Protein AF-A0A2S5M4K8-F1 (afdb_monomer_lite)

pLDDT: mean 85.59, std 18.76, range [40.88, 98.75]

Sequence (104 aa):
MSANPSSMNAILLASATLAVAFSAAPAQAYQCKNSPHQAVGVRALKVSASMAARNNWVSSAKAQYGLQWSVWSIATAKQQDCVRLNTGKWRCLVSAKPCLYVVP

Foldseek 3Di:
DDDYDDDDDPPDPDPDDPPPPPPPDPPPQKDWDPFKDKFKAKFLDQVNRQVRRLVRQLVVLCVPPNNQQSDPVPWPPWDKDWDQDPVNMIMIMIITIGMGGHDD

Radius of gyration: 30.13 Å; chains: 1; bounding box: 94×64×46 Å

Secondary structure (DSSP, 8-state):
----------------------------SEEE-SSPEEEEEEESSHHHHHHHHHHHHHHHHHHHH-GGG--TTT-EEEEEEEEE-TTS-EEEEEEEE-EEE---

Structure (mmCIF, N/CA/C/O backbone):
data_AF-A0A2S5M4K8-F1
#
_entry.id   AF-A0A2S5M4K8-F1
#
loop_
_atom_site.group_PDB
_atom_site.id
_atom_site.type_symbol
_atom_site.label_atom_id
_atom_site.label_alt_id
_atom_site.label_comp_id
_atom_site.label_asym_id
_atom_site.label_entity_id
_atom_site.label_seq_id
_atom_site.pdbx_PDB_ins_code
_atom_site.Cartn_x
_atom_site.Cartn_y
_atom_site.Cartn_z
_atom_site.occupancy
_atom_site.B_iso_or_equiv
_atom_site.auth_seq_id
_atom_site.auth_comp_id
_atom_site.auth_asym_id
_atom_site.auth_atom_id
_atom_site.pdbx_PDB_model_num
ATOM 1 N N . MET A 1 1 ? -81.890 -50.951 13.998 1.00 40.88 1 MET A N 1
ATOM 2 C CA . MET A 1 1 ? -80.755 -51.656 14.622 1.00 40.88 1 MET A CA 1
ATOM 3 C C . MET A 1 1 ? -79.655 -50.646 14.895 1.00 40.88 1 MET A C 1
ATOM 5 O O . MET A 1 1 ? -79.258 -49.959 13.969 1.00 40.88 1 MET A O 1
ATOM 9 N N . SER A 1 2 ? -79.266 -50.581 16.168 1.00 43.59 2 SER A N 1
ATOM 10 C CA . SER A 1 2 ? -77.987 -50.157 16.760 1.00 43.59 2 SER A CA 1
ATOM 11 C C . SER A 1 2 ? -77.390 -48.766 16.515 1.00 43.59 2 SER A C 1
ATOM 13 O O . SER A 1 2 ? -77.170 -48.313 15.400 1.00 43.59 2 SER A O 1
ATOM 15 N N . ALA A 1 3 ? -77.052 -48.156 17.652 1.00 42.53 3 ALA A N 1
ATOM 16 C CA . ALA A 1 3 ? -76.266 -46.952 17.846 1.00 42.53 3 ALA A CA 1
ATOM 17 C C . ALA A 1 3 ? -74.765 -47.254 18.064 1.00 42.53 3 ALA A C 1
ATOM 19 O O . ALA A 1 3 ? -74.433 -48.336 18.547 1.00 42.53 3 ALA A O 1
ATOM 20 N N . ASN A 1 4 ? -73.951 -46.197 17.884 1.00 49.22 4 ASN A N 1
ATOM 21 C CA . ASN A 1 4 ? -72.699 -45.860 18.598 1.00 49.22 4 ASN A CA 1
ATOM 22 C C . ASN A 1 4 ? -71.415 -46.690 18.336 1.00 49.22 4 ASN A C 1
ATOM 24 O O . ASN A 1 4 ? -71.501 -47.838 17.916 1.00 49.22 4 ASN A O 1
ATOM 28 N N . PRO A 1 5 ? -70.221 -46.207 18.761 1.00 61.47 5 PRO A N 1
ATOM 29 C CA . PRO A 1 5 ? -69.662 -44.839 18.749 1.00 61.47 5 PRO A CA 1
ATOM 30 C C . PRO A 1 5 ? -68.149 -44.828 18.368 1.00 61.47 5 PRO A C 1
ATOM 32 O O . PRO A 1 5 ? -67.568 -45.865 18.066 1.00 61.47 5 PRO A O 1
ATOM 35 N N . SER A 1 6 ? -67.502 -43.662 18.519 1.00 49.91 6 SER A N 1
ATOM 36 C CA . SER A 1 6 ? -66.045 -43.490 18.727 1.00 49.91 6 SER A CA 1
ATOM 37 C C . SER A 1 6 ? -65.189 -43.518 17.449 1.00 49.91 6 SER A C 1
ATOM 39 O O . SER A 1 6 ? -65.265 -44.420 16.633 1.00 49.91 6 SER A O 1
ATOM 41 N N . SER A 1 7 ? -64.348 -42.521 17.187 1.00 47.94 7 SER A N 1
ATOM 42 C CA . SER A 1 7 ? -63.241 -42.174 18.074 1.00 47.94 7 SER A CA 1
ATOM 43 C C . SER A 1 7 ? -62.835 -40.709 17.953 1.00 47.94 7 SER A C 1
ATOM 45 O O . SER A 1 7 ? -62.691 -40.153 16.867 1.00 47.94 7 SER A O 1
ATOM 47 N N . MET A 1 8 ? -62.635 -40.109 19.123 1.00 51.38 8 MET A N 1
ATOM 48 C CA . MET A 1 8 ? -62.022 -38.807 19.331 1.00 51.38 8 MET A CA 1
ATOM 49 C C . MET A 1 8 ? -60.550 -38.870 18.907 1.00 51.38 8 MET A C 1
ATOM 51 O O . MET A 1 8 ? -59.768 -39.591 19.522 1.00 51.38 8 MET A O 1
ATOM 55 N N . ASN A 1 9 ? -60.157 -38.092 17.899 1.00 53.44 9 ASN A N 1
ATOM 56 C CA . ASN A 1 9 ? -58.745 -37.829 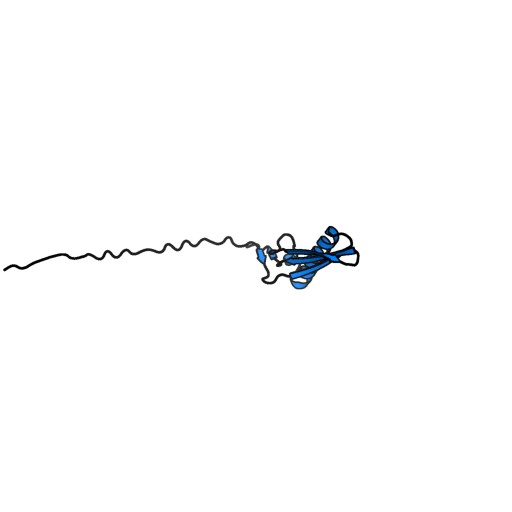17.636 1.00 53.44 9 ASN A CA 1
ATOM 57 C C . ASN A 1 9 ? -58.333 -36.595 18.439 1.00 53.44 9 ASN A C 1
ATOM 59 O O . ASN A 1 9 ? -58.639 -35.460 18.074 1.00 53.44 9 ASN A O 1
ATOM 63 N N . ALA A 1 10 ? -57.667 -36.841 19.566 1.00 51.19 10 ALA A N 1
ATOM 64 C CA . ALA A 1 10 ? -56.993 -35.821 20.350 1.00 51.19 10 ALA A CA 1
ATOM 65 C C . ALA A 1 10 ? -55.855 -35.218 19.513 1.00 51.19 10 ALA A C 1
ATOM 67 O O . ALA A 1 10 ? -54.832 -35.859 19.271 1.00 51.19 10 ALA A O 1
ATOM 68 N N . ILE A 1 11 ? -56.045 -33.984 19.048 1.00 56.53 11 ILE A N 1
ATOM 69 C CA . ILE A 1 11 ? -54.992 -33.201 18.403 1.00 56.53 11 ILE A CA 1
ATOM 70 C C . ILE A 1 11 ? -54.082 -32.687 19.521 1.00 56.53 11 ILE A C 1
ATOM 72 O O . ILE A 1 11 ? -54.399 -31.724 20.217 1.00 56.53 11 ILE A O 1
ATOM 76 N N . LEU A 1 12 ? -52.965 -33.382 19.724 1.00 53.41 12 LEU A N 1
ATOM 77 C CA . LEU A 1 12 ? -51.876 -32.945 20.591 1.00 53.41 12 LEU A CA 1
ATOM 78 C C . LEU A 1 12 ? -51.255 -31.668 20.005 1.00 53.41 12 LEU A C 1
ATOM 80 O O . LEU A 1 12 ? -50.613 -31.696 18.956 1.00 53.41 12 LEU A O 1
ATOM 84 N N . LEU A 1 13 ? -51.451 -30.541 20.690 1.00 52.19 13 LEU A N 1
ATOM 85 C CA . LEU A 1 13 ? -50.747 -29.286 20.432 1.00 52.19 13 LEU A CA 1
ATOM 86 C C . LEU A 1 13 ? -49.283 -29.445 20.866 1.00 52.19 13 LEU A C 1
ATOM 88 O O . LEU A 1 13 ? -48.960 -29.328 22.046 1.00 52.19 13 LEU A O 1
ATOM 92 N N . ALA A 1 14 ? -48.393 -29.724 19.916 1.00 56.00 14 ALA A N 1
ATOM 93 C CA . ALA A 1 14 ? -46.954 -29.664 20.142 1.00 56.00 14 ALA A CA 1
ATOM 94 C C . ALA A 1 14 ? -46.488 -28.201 20.041 1.00 56.00 14 ALA A C 1
ATOM 96 O O . ALA A 1 14 ? -46.296 -27.661 18.952 1.00 56.00 14 ALA A O 1
ATOM 97 N N . SER A 1 15 ? -46.330 -27.537 21.184 1.00 60.31 15 SER A N 1
ATOM 98 C CA . SER A 1 15 ? -45.717 -26.213 21.293 1.00 60.31 15 SER A CA 1
ATOM 99 C C . SER A 1 15 ? -44.202 -26.321 21.098 1.00 60.31 15 SER A C 1
ATOM 101 O O . SER A 1 15 ? -43.448 -26.598 22.028 1.00 60.31 15 SER A O 1
ATOM 103 N N . ALA A 1 16 ? -43.748 -26.105 19.863 1.00 59.66 16 ALA A N 1
ATOM 104 C CA . ALA A 1 16 ? -42.332 -25.978 19.538 1.00 59.66 16 ALA A CA 1
ATOM 105 C C . ALA A 1 16 ? -41.793 -24.629 20.049 1.00 59.66 16 ALA A C 1
ATOM 107 O O . ALA A 1 16 ? -41.981 -23.585 19.425 1.00 59.66 16 ALA A O 1
ATOM 108 N N . THR A 1 17 ? -41.122 -24.635 21.198 1.00 64.69 17 THR A N 1
ATOM 109 C CA . THR A 1 17 ? -40.335 -23.498 21.684 1.00 64.69 17 THR A CA 1
ATOM 110 C C . THR A 1 17 ? -39.097 -23.322 20.801 1.00 64.69 17 THR A C 1
ATOM 112 O O . THR A 1 17 ? -38.151 -24.106 20.870 1.00 64.69 17 THR A O 1
ATOM 115 N N . LEU A 1 18 ? -39.086 -22.279 19.961 1.00 62.47 18 LEU A N 1
ATOM 116 C CA . LEU A 1 18 ? -37.880 -21.829 19.262 1.00 62.47 18 LEU A CA 1
ATOM 117 C C . LEU A 1 18 ? -36.872 -21.303 20.296 1.00 62.47 18 LEU A C 1
ATOM 119 O O . LEU A 1 18 ? -36.969 -20.167 20.760 1.00 62.47 18 LEU A O 1
ATOM 123 N N . ALA A 1 19 ? -35.882 -22.120 20.648 1.00 62.88 19 ALA A N 1
ATOM 124 C CA . ALA A 1 19 ? -34.687 -21.642 21.326 1.00 62.88 19 ALA A CA 1
ATOM 125 C C . ALA A 1 19 ? -33.843 -20.847 20.317 1.00 62.88 19 ALA A C 1
ATOM 127 O O . ALA A 1 19 ? -33.100 -21.415 19.518 1.00 62.88 19 ALA A O 1
ATOM 128 N N . VAL A 1 20 ? -33.980 -19.519 20.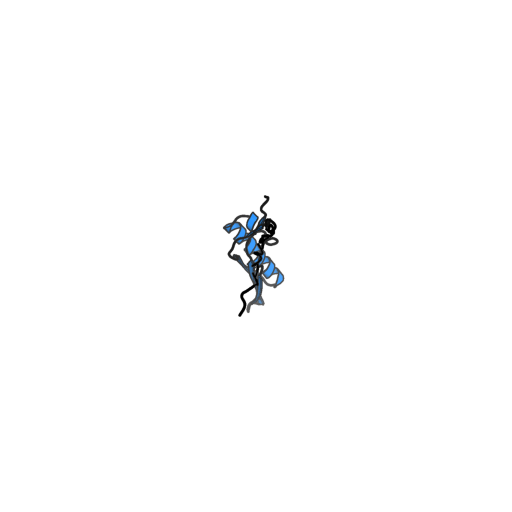323 1.00 64.31 20 VAL A N 1
ATOM 129 C CA . VAL A 1 20 ? -33.087 -18.631 19.572 1.00 64.31 20 VAL A CA 1
ATOM 130 C C . VAL A 1 20 ? -31.747 -18.612 20.304 1.00 64.31 20 VAL A C 1
ATOM 132 O O . VAL A 1 20 ? -31.569 -17.904 21.293 1.00 64.31 20 VAL A O 1
ATOM 135 N N . ALA A 1 21 ? -30.805 -19.434 19.847 1.00 63.94 21 ALA A N 1
ATOM 136 C CA . ALA A 1 21 ? -29.421 -19.346 20.279 1.00 63.94 21 ALA A CA 1
ATOM 137 C C . ALA A 1 21 ? -28.836 -18.023 19.758 1.00 63.94 21 ALA A C 1
ATOM 139 O O . ALA A 1 21 ? -28.462 -17.909 18.592 1.00 63.94 21 ALA A O 1
ATOM 140 N N . PHE A 1 22 ? -28.776 -17.005 20.618 1.00 63.00 22 PHE A N 1
ATOM 141 C CA . PHE A 1 22 ? -28.010 -15.791 20.354 1.00 63.00 22 PHE A CA 1
ATOM 142 C C . PHE A 1 22 ? -26.523 -16.138 20.435 1.00 63.00 22 PHE A C 1
ATOM 144 O O . PHE A 1 22 ? -25.890 -16.033 21.483 1.00 63.00 22 PHE A O 1
ATOM 151 N N . SER A 1 23 ? -25.950 -16.583 19.320 1.00 59.66 23 SER A N 1
ATOM 152 C CA . SER A 1 23 ? -24.502 -16.613 19.157 1.00 59.66 23 SER A CA 1
ATOM 153 C C . SER A 1 23 ? -24.002 -15.169 19.179 1.00 59.66 23 SER A C 1
ATOM 155 O O . SER A 1 23 ? -24.149 -14.444 18.195 1.00 59.66 23 SER A O 1
ATOM 157 N N . ALA A 1 24 ? -23.458 -14.739 20.320 1.00 60.72 24 ALA A N 1
ATOM 158 C CA . ALA A 1 24 ? -22.754 -13.473 20.442 1.00 60.72 24 ALA A CA 1
ATOM 159 C C . ALA A 1 24 ? -21.612 -13.467 19.417 1.00 60.72 24 ALA A C 1
ATOM 161 O O . ALA A 1 24 ? -20.635 -14.205 19.557 1.00 60.72 24 ALA A O 1
ATOM 162 N N . ALA A 1 25 ? -21.758 -12.678 18.351 1.00 60.53 25 ALA A N 1
ATOM 163 C CA . ALA A 1 25 ? -20.656 -12.440 17.435 1.00 60.53 25 ALA A CA 1
ATOM 164 C C . ALA A 1 25 ? -19.508 -11.830 18.255 1.00 60.53 25 ALA A C 1
ATOM 166 O O . ALA A 1 25 ? -19.766 -10.897 19.025 1.00 60.53 25 ALA A O 1
ATOM 167 N N . PRO A 1 26 ? -18.266 -12.334 18.144 1.00 56.62 26 PRO A N 1
ATOM 168 C CA . PRO A 1 26 ? -17.151 -11.720 18.844 1.00 56.62 26 PRO A CA 1
ATOM 169 C C . PRO A 1 26 ? -17.103 -10.246 18.443 1.00 56.62 26 PRO A C 1
ATOM 171 O O . PRO A 1 26 ? -17.131 -9.931 17.248 1.00 56.62 26 PRO A O 1
ATOM 174 N N . ALA A 1 27 ? -17.082 -9.354 19.436 1.00 59.44 27 ALA A N 1
ATOM 175 C CA . ALA A 1 27 ? -16.895 -7.931 19.209 1.00 59.44 27 ALA A CA 1
ATOM 176 C C . ALA A 1 27 ? -15.638 -7.775 18.352 1.00 59.44 27 ALA A C 1
ATOM 178 O O . ALA A 1 27 ? -14.535 -8.133 18.773 1.00 59.44 27 ALA A O 1
ATOM 179 N N . GLN A 1 28 ? -15.813 -7.346 17.102 1.00 64.75 28 GLN A N 1
ATOM 180 C CA . GLN A 1 28 ? -14.682 -7.204 16.205 1.00 64.75 28 GLN A CA 1
ATOM 181 C C . GLN A 1 28 ? -13.850 -6.056 16.753 1.00 64.75 28 GLN A C 1
ATOM 183 O O . GLN A 1 28 ? -14.257 -4.900 16.683 1.00 64.75 28 GLN A O 1
ATOM 188 N N . ALA A 1 29 ? -12.676 -6.382 17.294 1.00 84.25 29 ALA A N 1
ATOM 189 C CA . ALA A 1 29 ? -11.731 -5.408 17.829 1.00 84.25 29 ALA A CA 1
ATOM 190 C C . ALA A 1 29 ? -11.213 -4.432 16.755 1.00 84.25 29 ALA A C 1
ATOM 192 O O . ALA A 1 29 ? -10.381 -3.578 17.040 1.00 84.25 29 ALA A O 1
ATOM 193 N N . TYR A 1 30 ? -11.697 -4.548 15.515 1.00 90.56 30 TYR A N 1
ATOM 194 C CA . TYR A 1 30 ? -11.360 -3.684 14.405 1.00 90.56 30 TYR A CA 1
ATOM 195 C C . TYR A 1 30 ? -12.605 -3.054 13.793 1.00 90.56 30 TYR A C 1
ATOM 197 O O . TYR A 1 30 ? -13.549 -3.744 13.411 1.00 90.56 30 TYR A O 1
ATOM 205 N N . GLN A 1 31 ? -12.558 -1.737 13.615 1.00 94.19 31 GLN A N 1
ATOM 206 C CA . GLN A 1 31 ? -13.506 -1.015 12.776 1.00 94.19 31 GLN A CA 1
ATOM 207 C C . GLN A 1 31 ? -12.850 -0.715 11.437 1.00 94.19 31 GLN A C 1
ATOM 209 O O . GLN A 1 31 ? -11.763 -0.140 11.389 1.00 94.19 31 GLN A O 1
ATOM 214 N N . CYS A 1 32 ? -13.515 -1.089 10.347 1.00 95.56 32 CYS A N 1
ATOM 215 C CA . CYS A 1 32 ? -13.012 -0.911 8.990 1.00 95.56 32 CYS A CA 1
ATOM 216 C C . CYS A 1 32 ? -13.872 0.072 8.196 1.00 95.56 32 CYS A C 1
ATOM 218 O O . CYS A 1 32 ? -15.088 0.143 8.360 1.00 95.56 32 CYS A O 1
ATOM 220 N N . LYS A 1 33 ? -13.242 0.814 7.284 1.00 95.81 33 LYS A N 1
ATOM 221 C CA . LYS A 1 33 ? -13.954 1.598 6.274 1.00 95.81 33 LYS A CA 1
ATOM 222 C C . LYS A 1 33 ? -14.586 0.666 5.241 1.00 95.81 33 LYS A C 1
ATOM 224 O O . LYS A 1 33 ? -14.020 -0.364 4.877 1.00 95.81 33 LYS A O 1
ATOM 229 N N . ASN A 1 34 ? -15.746 1.065 4.724 1.00 94.88 34 ASN A N 1
ATOM 230 C CA . ASN A 1 34 ? -16.504 0.256 3.767 1.00 94.88 34 ASN A CA 1
ATOM 231 C C . ASN A 1 34 ? -15.855 0.223 2.377 1.00 94.88 34 ASN A C 1
ATOM 233 O O . ASN A 1 34 ? -15.886 -0.815 1.709 1.00 94.88 34 ASN A O 1
ATOM 237 N N . SER A 1 35 ? -15.240 1.334 1.965 1.00 94.19 35 SER A N 1
ATOM 238 C CA . SER A 1 35 ? -14.603 1.497 0.660 1.00 94.19 35 SER A CA 1
ATOM 239 C C . SER A 1 35 ? -13.105 1.173 0.706 1.00 94.19 35 SER A C 1
ATOM 241 O O . SER A 1 35 ? -12.404 1.654 1.604 1.00 94.19 35 SER A O 1
ATOM 243 N N . PRO A 1 36 ? -12.583 0.411 -0.271 1.00 96.50 36 PRO A N 1
ATOM 244 C CA . PRO A 1 36 ? -11.150 0.231 -0.412 1.00 96.50 36 PRO A CA 1
ATOM 245 C C . PRO A 1 36 ? -10.485 1.543 -0.834 1.00 96.50 36 PRO A C 1
ATOM 247 O O . 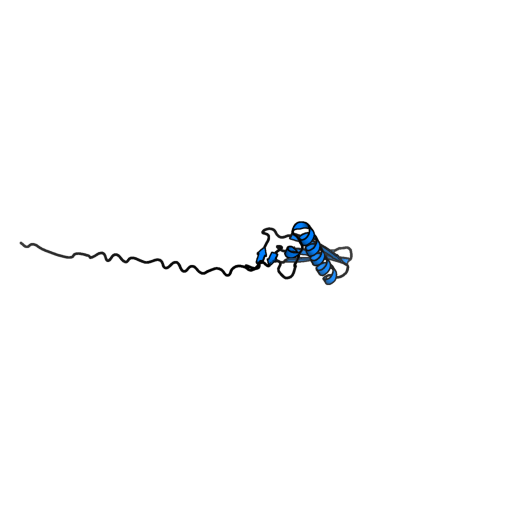PRO A 1 36 ? -11.000 2.289 -1.666 1.00 96.50 36 PRO A O 1
ATOM 250 N N . HIS A 1 37 ? -9.317 1.801 -0.266 1.00 96.38 37 HIS A N 1
ATOM 251 C CA . HIS A 1 37 ? -8.423 2.866 -0.682 1.00 96.38 37 HIS A CA 1
ATOM 252 C C . HIS A 1 37 ? -7.319 2.271 -1.557 1.00 96.38 37 HIS A C 1
ATOM 254 O O . HIS A 1 37 ? -6.881 1.142 -1.314 1.00 96.38 37 HIS A O 1
ATOM 260 N N . GLN A 1 38 ? -6.875 3.010 -2.570 1.00 98.12 38 GLN A N 1
ATOM 261 C CA . GLN A 1 38 ? -5.894 2.533 -3.541 1.00 98.12 38 GLN A CA 1
ATOM 262 C C . GLN A 1 38 ? -4.674 3.441 -3.587 1.00 98.12 38 GLN A C 1
ATOM 264 O O . GLN A 1 38 ? -4.787 4.649 -3.404 1.00 98.12 38 GLN A O 1
ATOM 269 N N . ALA A 1 39 ? -3.513 2.862 -3.875 1.00 98.50 39 ALA A N 1
ATOM 270 C CA . ALA A 1 39 ? -2.308 3.631 -4.148 1.00 98.50 39 ALA A CA 1
ATOM 271 C C . ALA A 1 39 ? -1.377 2.903 -5.114 1.00 98.50 39 ALA A C 1
ATOM 273 O O . ALA A 1 39 ? -1.390 1.677 -5.228 1.00 98.50 39 ALA A O 1
ATOM 274 N N . VAL A 1 40 ? -0.540 3.678 -5.800 1.00 98.69 40 VAL A N 1
ATOM 275 C CA . VAL A 1 40 ? 0.382 3.180 -6.823 1.00 98.69 40 VAL A CA 1
ATOM 276 C C . VAL A 1 40 ? 1.823 3.455 -6.418 1.00 98.69 40 VAL A C 1
ATOM 278 O O . VAL A 1 40 ? 2.137 4.517 -5.886 1.00 98.69 40 VAL A O 1
ATOM 281 N N . GLY A 1 41 ? 2.715 2.514 -6.715 1.00 98.50 41 GLY A N 1
ATOM 282 C CA . GLY A 1 41 ? 4.162 2.667 -6.615 1.00 98.50 41 GLY A CA 1
ATOM 283 C C . GLY A 1 41 ? 4.842 2.290 -7.926 1.00 98.50 41 GLY A C 1
ATOM 284 O O . GLY A 1 41 ? 4.521 1.264 -8.523 1.00 98.50 41 GLY A O 1
ATOM 285 N N . VAL A 1 42 ? 5.799 3.108 -8.374 1.00 98.50 42 VAL A N 1
ATOM 286 C CA . VAL A 1 42 ? 6.594 2.845 -9.585 1.00 98.50 42 VAL A CA 1
ATOM 287 C C . VAL A 1 42 ? 8.077 2.865 -9.246 1.00 98.50 42 VAL A C 1
ATOM 289 O O . VAL A 1 42 ? 8.585 3.889 -8.785 1.00 98.50 42 VAL A O 1
ATOM 292 N N . ARG A 1 43 ? 8.787 1.754 -9.462 1.00 98.50 43 ARG A N 1
ATOM 293 C CA . ARG A 1 43 ? 10.237 1.626 -9.209 1.00 98.50 43 ARG A CA 1
ATOM 294 C C . ARG A 1 43 ? 10.886 0.646 -10.188 1.00 98.50 43 ARG A C 1
ATOM 296 O O . ARG A 1 43 ? 10.196 -0.065 -10.907 1.00 98.50 43 ARG A O 1
ATOM 303 N N . ALA A 1 44 ? 12.218 0.614 -10.220 1.00 98.31 44 ALA A N 1
ATOM 304 C CA . ALA A 1 44 ? 12.977 -0.259 -11.119 1.00 98.31 44 ALA A CA 1
ATOM 305 C C . ALA A 1 44 ? 12.787 -1.760 -10.822 1.00 98.31 44 ALA A C 1
ATOM 307 O O . ALA A 1 44 ? 12.761 -2.561 -11.748 1.00 98.31 44 ALA A O 1
ATOM 308 N N . LEU A 1 45 ? 12.608 -2.142 -9.552 1.00 98.44 45 LEU A N 1
ATOM 309 C CA . LEU A 1 45 ? 12.392 -3.533 -9.139 1.00 98.44 45 LEU A CA 1
ATOM 310 C C . LEU A 1 45 ? 10.939 -3.738 -8.696 1.00 98.44 45 LEU A C 1
ATOM 312 O O . LEU A 1 45 ? 10.341 -2.859 -8.075 1.00 98.44 45 LEU A O 1
ATOM 316 N N . LYS A 1 46 ? 10.381 -4.929 -8.946 1.00 98.44 46 LYS A N 1
ATOM 317 C CA . LYS A 1 46 ? 9.005 -5.277 -8.544 1.00 98.44 46 LYS A CA 1
ATOM 318 C C . LYS A 1 46 ? 8.782 -5.123 -7.037 1.00 98.44 46 LYS A C 1
ATOM 320 O O . LYS A 1 46 ? 7.768 -4.574 -6.607 1.00 98.44 46 LYS A O 1
ATOM 325 N N . VAL A 1 47 ? 9.749 -5.572 -6.235 1.00 98.38 47 VAL A N 1
ATOM 326 C CA . VAL A 1 47 ? 9.684 -5.509 -4.766 1.00 98.38 47 VAL A CA 1
ATOM 327 C C . VAL A 1 47 ? 9.683 -4.058 -4.284 1.00 98.38 47 VAL A C 1
ATOM 329 O O . VAL A 1 47 ? 8.833 -3.681 -3.481 1.00 98.38 47 VAL A O 1
ATOM 332 N N . SER A 1 48 ? 10.560 -3.207 -4.828 1.00 98.50 48 SER A N 1
ATOM 333 C CA . SER A 1 48 ? 10.592 -1.791 -4.451 1.00 98.50 48 SER A CA 1
ATOM 334 C C . SER A 1 48 ? 9.354 -1.027 -4.922 1.00 98.50 48 SER A C 1
ATOM 336 O O . SER A 1 48 ? 8.879 -0.152 -4.202 1.00 98.50 48 SER A O 1
ATOM 338 N N . ALA A 1 49 ? 8.767 -1.389 -6.068 1.00 98.69 49 ALA A N 1
ATOM 339 C CA . ALA A 1 49 ? 7.498 -0.824 -6.528 1.00 98.69 49 ALA A CA 1
ATOM 340 C C . ALA A 1 49 ? 6.334 -1.225 -5.607 1.00 98.69 49 ALA A C 1
ATOM 342 O O . ALA A 1 49 ? 5.509 -0.382 -5.262 1.00 98.69 49 ALA A O 1
ATOM 343 N N . SER A 1 50 ? 6.313 -2.480 -5.147 1.00 98.56 50 SER A N 1
ATOM 344 C CA . SER A 1 50 ? 5.316 -2.987 -4.194 1.00 98.56 50 SER A CA 1
ATOM 345 C C . SER A 1 50 ? 5.402 -2.268 -2.845 1.00 98.56 50 SER A C 1
ATOM 347 O O . SER A 1 50 ? 4.387 -1.822 -2.316 1.00 98.56 50 SER A O 1
ATOM 349 N N . MET A 1 51 ? 6.615 -2.104 -2.303 1.00 98.62 51 MET A N 1
ATOM 350 C CA . MET A 1 51 ? 6.834 -1.355 -1.059 1.00 98.62 51 MET A CA 1
ATOM 351 C C . MET A 1 51 ? 6.425 0.112 -1.209 1.00 98.62 51 MET A C 1
ATOM 353 O O . MET A 1 51 ? 5.725 0.642 -0.352 1.00 98.62 51 MET A O 1
ATOM 357 N N . ALA A 1 5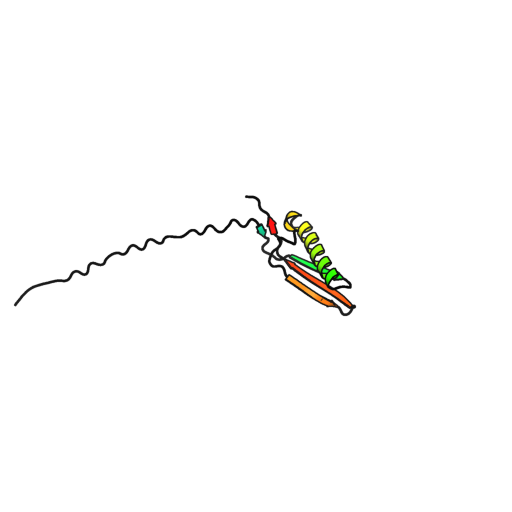2 ? 6.795 0.753 -2.322 1.00 98.75 52 ALA A N 1
ATOM 358 C CA . ALA A 1 52 ? 6.391 2.127 -2.603 1.00 98.75 52 ALA A CA 1
ATOM 359 C C . ALA A 1 52 ? 4.862 2.272 -2.675 1.00 98.75 52 ALA A C 1
ATOM 361 O O . ALA A 1 52 ? 4.321 3.217 -2.112 1.00 98.75 52 ALA A O 1
ATOM 362 N N . ALA A 1 53 ? 4.162 1.325 -3.307 1.00 98.75 53 ALA A N 1
ATOM 363 C CA . ALA A 1 53 ? 2.704 1.337 -3.392 1.00 98.75 53 ALA A CA 1
ATOM 364 C C . ALA A 1 53 ? 2.054 1.248 -2.001 1.00 98.75 53 ALA A C 1
ATOM 366 O O . ALA A 1 53 ? 1.171 2.041 -1.685 1.00 98.75 53 ALA A O 1
ATOM 367 N N . ARG A 1 54 ? 2.542 0.345 -1.137 1.00 98.69 54 ARG A N 1
ATOM 368 C CA . ARG A 1 54 ? 2.067 0.220 0.253 1.00 98.69 54 ARG A CA 1
ATOM 369 C C . ARG A 1 54 ? 2.353 1.473 1.076 1.00 98.69 54 ARG A C 1
ATOM 371 O O . ARG A 1 54 ? 1.463 1.944 1.769 1.00 98.69 54 ARG A O 1
ATOM 378 N N . ASN A 1 55 ? 3.550 2.045 0.972 1.00 98.69 55 ASN A N 1
ATOM 379 C CA . ASN A 1 55 ? 3.893 3.274 1.694 1.00 98.69 55 ASN A CA 1
ATOM 380 C C . ASN A 1 55 ? 3.025 4.451 1.243 1.00 98.69 55 ASN A C 1
ATOM 382 O O . ASN A 1 55 ? 2.560 5.224 2.074 1.00 98.69 55 ASN A O 1
ATOM 386 N N . ASN A 1 56 ? 2.754 4.553 -0.058 1.00 98.75 56 ASN A N 1
ATOM 387 C CA . ASN A 1 56 ? 1.850 5.565 -0.585 1.00 98.75 56 ASN A CA 1
ATOM 388 C C . ASN A 1 56 ? 0.427 5.365 -0.054 1.00 98.75 56 ASN A C 1
ATOM 390 O O . ASN A 1 56 ? -0.189 6.342 0.354 1.00 98.75 56 ASN A O 1
ATOM 394 N N . TRP A 1 57 ? -0.049 4.116 0.021 1.00 98.69 57 TRP A N 1
ATOM 395 C CA . TRP A 1 57 ? -1.340 3.785 0.630 1.00 98.69 57 TRP A CA 1
ATOM 396 C C . TRP A 1 57 ? -1.402 4.190 2.105 1.00 98.69 57 TRP A C 1
ATOM 398 O O . TRP A 1 57 ? -2.394 4.756 2.549 1.00 98.69 57 TRP A O 1
ATOM 408 N N . VAL A 1 58 ? -0.339 3.926 2.873 1.00 98.62 58 VAL A N 1
ATOM 409 C CA . VAL A 1 58 ? -0.246 4.318 4.288 1.00 98.62 58 VAL A CA 1
ATOM 410 C C . VAL A 1 58 ? -0.321 5.838 4.414 1.00 98.62 58 VAL A C 1
ATOM 412 O O . VAL A 1 58 ? -1.136 6.355 5.173 1.00 98.62 58 VAL A O 1
ATOM 415 N N . SER A 1 59 ? 0.482 6.569 3.641 1.00 98.50 59 SER A N 1
ATOM 416 C CA . SER A 1 59 ? 0.485 8.033 3.655 1.00 98.50 59 SER A CA 1
ATOM 417 C C . SER A 1 59 ? -0.874 8.622 3.279 1.00 98.50 59 SER A C 1
ATOM 419 O O . SER A 1 59 ? -1.344 9.543 3.948 1.00 98.50 59 SER A O 1
ATOM 421 N N . SER A 1 60 ? -1.535 8.084 2.253 1.00 97.94 60 SER A N 1
ATOM 422 C CA . SER A 1 60 ? -2.836 8.579 1.806 1.00 97.94 60 SER A CA 1
ATOM 423 C C . SER A 1 60 ? -3.963 8.222 2.780 1.00 97.94 60 SER A C 1
ATOM 425 O O . SER A 1 60 ? -4.769 9.086 3.119 1.00 97.94 60 SER A O 1
ATOM 427 N N . ALA A 1 61 ? -3.973 7.004 3.332 1.00 98.06 61 ALA A N 1
ATOM 428 C CA . ALA A 1 61 ? -4.908 6.612 4.385 1.00 98.06 61 ALA A CA 1
ATOM 429 C C . ALA A 1 61 ? -4.723 7.458 5.657 1.00 98.06 61 ALA A C 1
ATOM 431 O O . ALA A 1 61 ? -5.711 7.876 6.262 1.00 98.06 61 ALA A O 1
ATOM 432 N N . LYS A 1 62 ? -3.472 7.768 6.032 1.00 97.94 62 LYS A N 1
ATOM 433 C CA . LYS A 1 62 ? -3.155 8.661 7.157 1.00 97.94 62 LYS A CA 1
ATOM 434 C C . LYS A 1 62 ? -3.702 10.062 6.916 1.00 97.94 62 LYS A C 1
ATOM 436 O O . LYS A 1 62 ? -4.319 10.620 7.816 1.00 97.94 62 LYS A O 1
ATOM 441 N N . ALA A 1 63 ? -3.475 10.617 5.727 1.00 97.88 63 ALA A N 1
ATOM 442 C CA . ALA A 1 63 ? -3.942 11.954 5.374 1.00 97.88 63 ALA A CA 1
ATOM 443 C C . ALA A 1 63 ? -5.475 12.046 5.358 1.00 97.88 63 ALA A C 1
ATOM 445 O O . ALA A 1 63 ? -6.028 13.055 5.779 1.00 97.88 63 ALA A O 1
ATOM 446 N N . GLN A 1 64 ? -6.159 10.993 4.902 1.00 97.44 64 GLN A N 1
ATOM 447 C CA . GLN A 1 64 ? -7.611 11.010 4.741 1.00 97.44 64 GLN A CA 1
ATOM 448 C C . GLN A 1 64 ? -8.379 10.658 6.022 1.00 97.44 64 GLN A C 1
ATOM 450 O O . GLN A 1 64 ? -9.446 11.214 6.270 1.00 97.44 64 GLN A O 1
ATOM 455 N N . TYR A 1 65 ? -7.878 9.712 6.818 1.00 96.69 65 TYR A N 1
ATOM 456 C CA . TYR A 1 65 ? -8.632 9.142 7.940 1.00 96.69 65 TYR A CA 1
ATOM 457 C C . TYR A 1 65 ? -7.925 9.283 9.292 1.00 96.69 65 TYR A C 1
ATOM 459 O O . TYR A 1 65 ? -8.568 9.129 10.327 1.00 96.69 65 TYR A O 1
ATOM 467 N N . GLY A 1 66 ? -6.624 9.580 9.301 1.00 97.19 66 GLY A N 1
ATOM 468 C CA . GLY A 1 66 ? -5.786 9.642 10.498 1.00 97.19 66 GLY A CA 1
ATOM 469 C C . GLY A 1 66 ? -4.861 8.431 10.658 1.00 97.19 66 GLY A C 1
ATOM 470 O O . GLY A 1 66 ? -5.035 7.387 10.029 1.00 97.19 66 GLY A O 1
ATOM 471 N N . LEU A 1 67 ? -3.856 8.574 11.529 1.00 96.75 67 LEU A N 1
ATOM 472 C CA . LEU A 1 67 ? -2.763 7.604 11.711 1.00 96.75 67 LEU A CA 1
ATOM 473 C C . LEU A 1 67 ? -3.247 6.192 12.082 1.00 96.75 67 LEU A C 1
ATOM 475 O O . LEU A 1 67 ? -2.742 5.199 11.571 1.00 96.75 67 LEU A O 1
ATOM 479 N N . GLN A 1 68 ? -4.257 6.092 12.939 1.00 96.00 68 GLN A N 1
ATOM 480 C CA . GLN A 1 68 ? -4.824 4.812 13.376 1.00 96.00 68 GLN A CA 1
ATOM 481 C C . GLN A 1 68 ? -5.448 3.976 12.246 1.00 96.00 68 GLN A C 1
ATOM 483 O O . GLN A 1 68 ? -5.524 2.759 12.365 1.00 96.00 68 GLN A O 1
ATOM 488 N N . TRP A 1 69 ? -5.855 4.607 11.139 1.00 97.56 69 TRP A N 1
ATOM 489 C CA . TRP A 1 69 ? -6.428 3.926 9.972 1.00 97.56 69 TRP A CA 1
ATOM 490 C C . TRP A 1 69 ? -5.374 3.540 8.929 1.00 97.56 69 TRP A C 1
ATOM 492 O O . TRP A 1 69 ? -5.673 2.818 7.979 1.00 97.56 69 TRP A O 1
ATOM 502 N N . SER A 1 70 ? -4.140 4.032 9.070 1.00 97.25 70 SER A N 1
ATOM 503 C CA . SER A 1 70 ? -3.085 3.861 8.070 1.00 97.25 70 SER A CA 1
ATOM 504 C C . SER A 1 70 ? -2.226 2.619 8.290 1.00 97.25 70 SER A C 1
ATOM 506 O O . SER A 1 70 ? -1.165 2.485 7.688 1.00 97.25 70 SER A O 1
ATOM 508 N N . VAL A 1 71 ? -2.627 1.710 9.175 1.00 97.25 71 VAL A N 1
ATOM 509 C CA . VAL A 1 71 ? -1.816 0.545 9.529 1.00 97.25 71 VAL A CA 1
ATOM 510 C C . VAL A 1 71 ? -2.078 -0.581 8.526 1.00 97.25 71 VAL A C 1
ATOM 512 O O . VAL A 1 71 ? -3.075 -1.297 8.592 1.00 97.25 71 VAL A O 1
ATOM 515 N N . TRP A 1 72 ? -1.154 -0.762 7.578 1.00 97.25 72 TRP A N 1
ATOM 516 C CA . TRP A 1 72 ? -1.298 -1.761 6.509 1.00 97.25 72 TRP A CA 1
ATOM 517 C C . TRP A 1 72 ? -1.478 -3.197 7.031 1.00 97.25 72 TRP A C 1
ATOM 519 O O . TRP A 1 72 ? -2.161 -4.000 6.396 1.00 97.25 72 TRP A O 1
ATOM 529 N N . SER A 1 73 ? -0.875 -3.562 8.169 1.00 96.44 73 SER A N 1
ATOM 530 C CA . SER A 1 73 ? -0.975 -4.922 8.725 1.00 96.44 73 SER A CA 1
ATOM 531 C C . SER A 1 73 ? -2.403 -5.290 9.141 1.00 96.44 73 SER A C 1
ATOM 533 O O . SER A 1 73 ? -2.801 -6.425 8.887 1.00 96.44 73 SER A O 1
ATOM 535 N N . ILE A 1 74 ? -3.193 -4.336 9.643 1.00 95.25 74 ILE A N 1
ATOM 536 C CA . ILE A 1 74 ? -4.577 -4.555 10.106 1.00 95.25 74 ILE A CA 1
ATOM 537 C C . ILE A 1 74 ? -5.644 -4.196 9.062 1.00 95.25 74 ILE A C 1
ATOM 539 O O . ILE A 1 74 ? -6.823 -4.454 9.277 1.00 95.25 74 ILE A O 1
ATOM 543 N N . ALA A 1 75 ? -5.255 -3.608 7.927 1.00 97.00 75 ALA A N 1
ATOM 544 C CA . ALA A 1 75 ? -6.169 -3.373 6.812 1.00 97.00 75 ALA A CA 1
ATOM 545 C C . ALA A 1 75 ? -6.775 -4.696 6.299 1.00 97.00 75 ALA A C 1
ATOM 547 O O . ALA A 1 75 ? -6.168 -5.760 6.423 1.00 97.00 75 ALA A O 1
ATOM 548 N N . THR A 1 76 ? -7.948 -4.647 5.674 1.00 96.69 76 THR A N 1
ATOM 549 C CA . THR A 1 76 ? -8.635 -5.843 5.146 1.00 96.69 76 THR A CA 1
ATOM 550 C C . THR A 1 76 ? -8.827 -5.764 3.634 1.00 96.69 76 THR A C 1
ATOM 552 O O . THR A 1 76 ? -8.556 -4.733 3.017 1.00 96.69 76 THR A O 1
ATOM 555 N N . ALA A 1 77 ? -9.247 -6.875 3.013 1.00 96.44 77 ALA A N 1
ATOM 556 C CA . ALA A 1 77 ? -9.452 -6.980 1.562 1.00 96.44 77 ALA A CA 1
ATOM 557 C C . ALA A 1 77 ? -8.236 -6.503 0.736 1.00 96.44 77 ALA A C 1
ATOM 559 O O . ALA A 1 77 ? -8.382 -5.783 -0.251 1.00 96.44 77 ALA A O 1
ATOM 560 N N . LYS A 1 78 ? -7.024 -6.873 1.177 1.00 98.19 78 LYS A N 1
ATOM 561 C CA . LYS A 1 78 ? -5.768 -6.451 0.547 1.00 98.19 78 LYS A CA 1
ATOM 562 C C . LYS A 1 78 ? -5.613 -7.118 -0.813 1.00 98.19 78 LYS A C 1
ATOM 564 O O . LYS A 1 78 ? -5.651 -8.340 -0.918 1.00 98.19 78 LYS A O 1
ATOM 569 N N . GLN A 1 79 ? -5.359 -6.311 -1.827 1.00 98.31 79 GLN A N 1
ATOM 570 C CA . GLN A 1 79 ? -5.031 -6.740 -3.176 1.00 98.31 79 GLN A CA 1
ATOM 571 C C . GLN A 1 79 ? -3.778 -6.005 -3.640 1.00 98.31 79 GLN A C 1
ATOM 573 O O . GLN A 1 79 ? -3.531 -4.856 -3.261 1.00 98.31 79 GLN A O 1
ATOM 578 N N . GLN A 1 80 ? -2.977 -6.681 -4.457 1.00 98.44 80 GLN A N 1
ATOM 579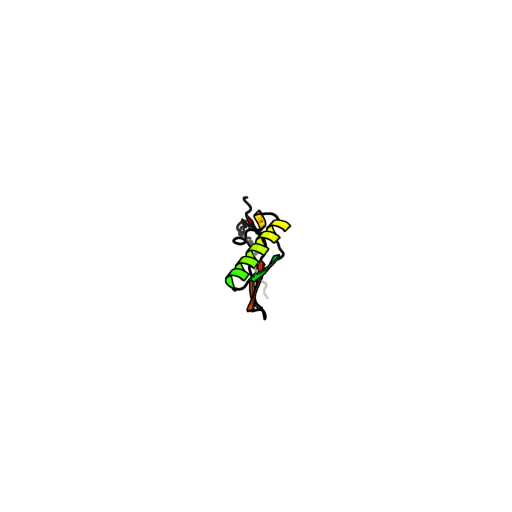 C CA . GLN A 1 80 ? -1.788 -6.109 -5.067 1.00 98.44 80 GLN A CA 1
ATOM 580 C C . GLN A 1 80 ? -1.657 -6.645 -6.488 1.00 98.44 80 GLN A C 1
ATOM 582 O O . GLN A 1 80 ? -1.531 -7.851 -6.680 1.00 98.44 80 GLN A O 1
ATOM 587 N N . ASP A 1 81 ? -1.625 -5.736 -7.452 1.00 98.50 81 ASP A N 1
ATOM 588 C CA . ASP A 1 81 ? -1.331 -6.037 -8.847 1.00 98.50 81 ASP A CA 1
ATOM 589 C C . ASP A 1 81 ? -0.048 -5.316 -9.262 1.00 98.50 81 ASP A C 1
ATOM 591 O O . ASP A 1 81 ? 0.195 -4.181 -8.856 1.00 98.50 81 ASP A O 1
ATOM 595 N N . CYS A 1 82 ? 0.802 -5.978 -10.041 1.00 98.50 82 CYS A N 1
ATOM 596 C CA . CYS A 1 82 ? 2.081 -5.434 -10.476 1.00 98.50 82 CYS A CA 1
ATOM 597 C C . CYS A 1 82 ? 2.325 -5.759 -11.942 1.00 98.50 82 CYS A C 1
ATOM 599 O O . CYS A 1 82 ? 2.524 -6.918 -12.305 1.00 98.50 82 CYS A O 1
ATOM 601 N N . VAL A 1 83 ? 2.456 -4.711 -12.747 1.00 98.44 83 VAL A N 1
ATOM 602 C CA . VAL A 1 83 ? 2.730 -4.803 -14.179 1.00 98.44 83 VAL A CA 1
ATOM 603 C C . VAL A 1 83 ? 4.114 -4.249 -14.496 1.00 98.44 83 VAL A C 1
ATOM 605 O O . VAL A 1 83 ? 4.575 -3.275 -13.887 1.00 98.44 83 VAL A O 1
ATOM 608 N N . ARG A 1 84 ? 4.793 -4.871 -15.461 1.00 98.25 84 ARG A N 1
ATOM 609 C CA . ARG A 1 84 ? 6.029 -4.330 -16.029 1.00 98.25 84 ARG A CA 1
ATOM 610 C C . ARG A 1 84 ? 5.660 -3.295 -17.089 1.00 98.25 84 ARG A C 1
ATOM 612 O O . ARG A 1 84 ? 4.821 -3.556 -17.941 1.00 98.25 84 ARG A O 1
ATOM 619 N N . LEU A 1 85 ? 6.263 -2.117 -17.010 1.00 98.06 85 LEU A N 1
ATOM 620 C CA . LEU A 1 85 ? 6.074 -1.038 -17.974 1.00 98.06 85 LEU A CA 1
ATOM 621 C C . LEU A 1 85 ? 7.077 -1.174 -19.124 1.00 98.06 85 LEU A C 1
ATOM 623 O O . LEU A 1 85 ? 8.183 -1.684 -18.931 1.00 98.06 85 LEU A O 1
ATOM 627 N N . ASN A 1 86 ? 6.744 -0.598 -20.280 1.00 97.31 86 ASN A N 1
ATOM 628 C CA . ASN A 1 86 ? 7.638 -0.535 -21.447 1.00 97.31 86 ASN A CA 1
ATOM 629 C C . ASN A 1 86 ? 8.958 0.202 -21.154 1.00 97.31 86 ASN A C 1
ATOM 631 O O . ASN A 1 86 ? 9.951 0.007 -21.839 1.00 97.31 86 ASN A O 1
ATOM 635 N N . THR A 1 87 ? 8.998 1.006 -20.088 1.00 96.12 87 THR A N 1
ATOM 636 C CA . THR A 1 87 ? 10.201 1.693 -19.591 1.00 96.12 87 THR A CA 1
ATOM 637 C C . THR A 1 87 ? 11.145 0.786 -18.790 1.00 96.12 87 THR A C 1
ATOM 639 O O . THR A 1 87 ? 12.095 1.269 -18.180 1.00 96.12 87 THR A O 1
ATOM 642 N N . GLY A 1 88 ? 10.852 -0.514 -18.690 1.00 96.25 88 GLY A N 1
ATOM 643 C CA . GLY A 1 88 ? 11.604 -1.476 -17.882 1.00 96.25 88 GLY A CA 1
ATOM 644 C C . GLY A 1 88 ? 11.322 -1.403 -16.376 1.00 96.25 88 GLY A C 1
ATOM 645 O O . GLY A 1 88 ? 11.724 -2.306 -15.644 1.00 96.25 88 GLY A O 1
ATOM 646 N N . LYS A 1 89 ? 10.597 -0.377 -15.908 1.00 98.31 89 LYS A N 1
ATOM 647 C CA . LYS A 1 89 ? 10.161 -0.217 -14.512 1.00 98.31 89 LYS A CA 1
ATOM 648 C C . LYS A 1 89 ? 8.948 -1.097 -14.198 1.00 98.31 89 LYS A C 1
ATOM 650 O O . LYS A 1 89 ? 8.220 -1.531 -15.085 1.00 98.31 89 LYS A O 1
ATOM 655 N N . TRP A 1 90 ? 8.687 -1.298 -12.914 1.00 98.75 90 TRP A N 1
ATOM 656 C CA . TRP A 1 90 ? 7.483 -1.944 -12.401 1.00 98.75 90 TRP A CA 1
ATOM 657 C C . TRP A 1 90 ? 6.516 -0.905 -11.848 1.00 98.75 90 TRP A C 1
ATOM 659 O O . TRP A 1 90 ? 6.931 -0.017 -11.102 1.00 98.75 90 TRP A O 1
ATOM 669 N N . ARG A 1 91 ? 5.229 -1.046 -12.178 1.00 98.69 91 ARG A N 1
ATOM 670 C CA . ARG A 1 91 ? 4.116 -0.327 -11.549 1.00 98.69 91 ARG A CA 1
ATOM 671 C C . ARG A 1 91 ? 3.308 -1.320 -10.732 1.00 98.69 91 ARG A C 1
ATOM 673 O O . ARG A 1 91 ? 2.761 -2.257 -11.301 1.00 98.69 91 ARG A O 1
ATOM 680 N N . CYS A 1 92 ? 3.202 -1.085 -9.433 1.00 98.75 92 CYS A N 1
ATOM 681 C CA . CYS A 1 92 ? 2.334 -1.852 -8.554 1.00 98.75 92 CYS A CA 1
ATOM 682 C C . CYS A 1 92 ? 1.178 -0.982 -8.059 1.00 98.75 92 CYS A C 1
ATOM 684 O O . CYS A 1 92 ? 1.406 0.133 -7.592 1.00 98.75 92 CYS A O 1
ATOM 686 N N . LEU A 1 93 ? -0.043 -1.497 -8.162 1.00 98.75 93 LEU A N 1
ATOM 687 C CA . LEU A 1 93 ? -1.260 -0.957 -7.570 1.00 98.75 93 LEU A CA 1
ATOM 688 C C . LEU A 1 93 ? -1.593 -1.797 -6.336 1.00 98.75 93 LEU A C 1
ATOM 690 O O . LEU A 1 93 ? -1.635 -3.023 -6.413 1.00 98.75 93 LEU A O 1
ATOM 694 N N . VAL A 1 94 ? -1.839 -1.145 -5.206 1.00 98.69 94 VAL A N 1
ATOM 695 C CA . VAL A 1 94 ? -2.384 -1.789 -4.008 1.00 98.69 94 VAL A CA 1
ATOM 696 C C . VAL A 1 94 ? -3.770 -1.242 -3.715 1.00 98.69 94 VAL A C 1
ATOM 698 O O . VAL A 1 94 ? -4.023 -0.054 -3.904 1.00 98.69 94 VAL A O 1
ATOM 701 N N . SER A 1 95 ? -4.649 -2.112 -3.229 1.00 98.50 95 SER A N 1
ATOM 702 C CA . SER A 1 95 ? -6.005 -1.784 -2.791 1.00 98.50 95 SER A CA 1
ATOM 703 C C . SER A 1 95 ? -6.259 -2.460 -1.450 1.00 98.50 95 SER A C 1
ATOM 705 O O . SER A 1 95 ? -5.942 -3.637 -1.295 1.00 98.50 95 SER A O 1
ATOM 707 N N . ALA A 1 96 ? -6.772 -1.732 -0.464 1.00 98.50 96 ALA A N 1
ATOM 708 C CA . ALA A 1 96 ? -7.133 -2.296 0.837 1.00 98.50 96 ALA A CA 1
ATOM 709 C C . ALA A 1 96 ? -8.147 -1.403 1.555 1.00 98.50 96 ALA A C 1
ATOM 711 O O . ALA A 1 96 ? -8.172 -0.191 1.339 1.00 98.50 96 ALA A O 1
ATOM 712 N N . LYS A 1 97 ? -8.963 -1.986 2.435 1.00 98.19 97 LYS A N 1
ATOM 713 C CA . LYS A 1 97 ? -9.875 -1.256 3.322 1.00 98.19 97 LYS A CA 1
ATOM 714 C C . LYS A 1 97 ? -9.133 -0.828 4.597 1.00 98.19 97 LYS A C 1
ATOM 716 O O . LYS A 1 97 ? -8.644 -1.706 5.313 1.00 98.19 97 LYS A O 1
ATOM 721 N N . PRO A 1 98 ? -9.036 0.482 4.893 1.00 98.00 98 PRO A N 1
ATOM 722 C CA . PRO A 1 98 ? -8.469 0.972 6.146 1.00 98.00 98 PRO A CA 1
ATOM 723 C C . PRO A 1 98 ? -9.236 0.451 7.357 1.00 98.00 98 PRO A C 1
ATOM 725 O O . PRO A 1 98 ? -10.465 0.505 7.366 1.00 98.00 98 PRO A O 1
ATOM 728 N N . CYS A 1 99 ? -8.521 -0.000 8.382 1.00 96.94 99 CYS A N 1
ATOM 729 C CA . CYS A 1 99 ? -9.101 -0.428 9.651 1.00 96.94 99 CYS A CA 1
ATOM 730 C C . CYS A 1 99 ? -8.319 0.187 10.812 1.00 96.94 99 CYS A C 1
ATOM 732 O O . CYS A 1 99 ? -7.136 0.484 10.655 1.00 96.94 99 CYS A O 1
ATOM 734 N N . LEU A 1 100 ? -8.972 0.358 11.958 1.00 95.44 100 LEU A N 1
ATOM 735 C CA . LEU A 1 100 ? -8.342 0.718 13.228 1.00 95.44 100 LEU A CA 1
ATOM 736 C C . LEU A 1 100 ? -8.716 -0.295 14.302 1.00 95.44 100 LEU A C 1
ATOM 738 O O . LEU A 1 100 ? -9.732 -0.974 14.166 1.00 95.44 100 LEU A O 1
ATOM 742 N N . TYR A 1 101 ? -7.909 -0.379 15.355 1.00 91.19 101 TYR A N 1
ATOM 743 C CA . TYR A 1 101 ? -8.238 -1.153 16.548 1.00 91.19 101 TYR A CA 1
ATOM 744 C C . TYR A 1 101 ? -9.136 -0.333 17.480 1.00 91.19 101 TYR A C 1
ATOM 746 O O . TYR A 1 101 ? -8.804 0.813 17.785 1.00 91.19 101 TYR A O 1
ATOM 754 N N . VAL A 1 102 ? -10.243 -0.913 17.938 1.00 88.00 102 VAL A N 1
ATOM 755 C CA . VAL A 1 102 ? -11.103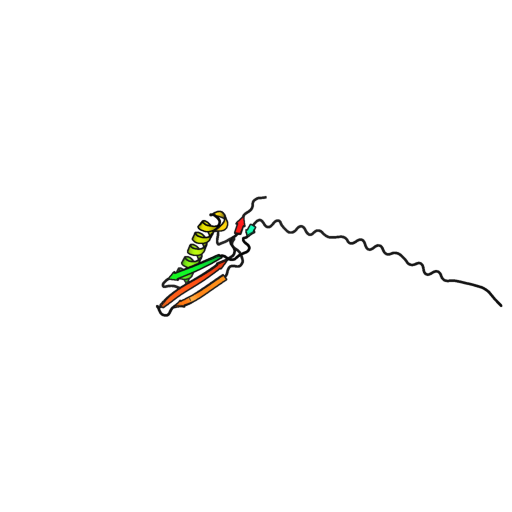 -0.341 18.978 1.00 88.00 102 VAL A CA 1
ATOM 756 C C . VAL A 1 102 ? -10.914 -1.112 20.277 1.00 88.00 102 VAL A C 1
ATOM 758 O O . VAL A 1 102 ? -11.128 -2.320 20.329 1.00 88.00 102 VAL A O 1
ATOM 761 N N . VAL A 1 103 ? -10.488 -0.406 21.325 1.00 77.25 103 VAL A N 1
ATOM 762 C CA . VAL A 1 103 ? -10.553 -0.918 22.698 1.00 77.25 103 VAL A CA 1
ATOM 763 C C . VAL A 1 103 ? -12.008 -0.748 23.159 1.00 77.25 103 VAL A C 1
ATOM 765 O O . VAL A 1 103 ? -12.528 0.357 22.983 1.00 77.25 103 VAL A O 1
ATOM 768 N N . PRO A 1 104 ? -12.673 -1.805 23.660 1.00 61.34 104 PRO A N 1
ATOM 769 C CA . PRO A 1 104 ? -14.001 -1.702 24.265 1.00 61.34 104 PRO A CA 1
ATOM 770 C C . PRO A 1 104 ? -14.046 -0.746 25.460 1.00 61.34 104 PRO A C 1
ATOM 772 O O . PRO A 1 104 ? -13.033 -0.677 26.195 1.00 61.34 104 PRO A O 1
#